Protein AF-A0A2V5VKQ1-F1 (afdb_monomer_lite)

pLDDT: mean 89.97, std 7.37, range [52.5, 98.31]

Secondary structure (DSSP, 8-state):
--S---------TTS-HHHHHHHHHHHHHHHH---PPSS----PPPTTS-HHHHHHHHHHHHHHTTSS-TTPPPTT-----

Structure (mmCIF, N/CA/C/O backbone):
data_AF-A0A2V5VKQ1-F1
#
_entry.id   AF-A0A2V5VKQ1-F1
#
loop_
_atom_site.group_PDB
_atom_site.id
_atom_site.type_symbol
_atom_site.label_atom_id
_atom_site.label_alt_id
_atom_site.label_comp_id
_atom_site.label_asym_id
_atom_site.label_entity_id
_atom_site.label_seq_id
_atom_site.pdbx_PDB_ins_code
_atom_site.Cartn_x
_atom_site.Cartn_y
_atom_site.Cartn_z
_atom_site.occupancy
_atom_site.B_iso_or_equiv
_atom_site.auth_seq_id
_atom_site.auth_comp_id
_atom_site.auth_asym_id
_atom_site.auth_atom_id
_atom_site.pdbx_PDB_model_num
ATOM 1 N N . MET A 1 1 ? -6.791 2.379 3.811 1.00 76.50 1 MET A N 1
ATOM 2 C CA . MET A 1 1 ? -8.148 2.164 4.357 1.00 76.50 1 MET A CA 1
ATOM 3 C C . MET A 1 1 ? -7.997 1.416 5.674 1.00 76.50 1 MET A C 1
ATOM 5 O O . MET A 1 1 ? -6.872 1.045 5.995 1.00 76.50 1 MET A O 1
ATOM 9 N N . SER A 1 2 ? -9.054 1.247 6.469 1.00 81.31 2 SER A N 1
ATOM 10 C CA . SER A 1 2 ? -8.943 0.534 7.754 1.00 81.31 2 SER A CA 1
ATOM 11 C C . SER A 1 2 ? -8.824 -0.988 7.595 1.00 81.31 2 SER A C 1
ATOM 13 O O . SER A 1 2 ? -8.357 -1.654 8.512 1.00 81.31 2 SER A O 1
ATOM 15 N N . ASP A 1 3 ? -9.199 -1.532 6.436 1.00 89.50 3 ASP A N 1
ATOM 16 C CA . ASP A 1 3 ? -9.262 -2.967 6.133 1.00 89.50 3 ASP A CA 1
ATOM 17 C C . ASP A 1 3 ? -8.217 -3.443 5.101 1.00 89.50 3 ASP A C 1
ATOM 19 O O . ASP A 1 3 ? -7.928 -4.636 5.019 1.00 89.50 3 ASP A O 1
ATOM 23 N N . HIS A 1 4 ? -7.612 -2.533 4.326 1.00 91.38 4 HIS A N 1
ATOM 24 C CA . HIS A 1 4 ? -6.549 -2.855 3.371 1.00 91.38 4 HIS A CA 1
ATOM 25 C C . HIS A 1 4 ? -5.532 -1.726 3.148 1.00 91.38 4 HIS A C 1
ATOM 27 O O . HIS A 1 4 ? -5.770 -0.537 3.407 1.00 91.38 4 HIS A O 1
ATOM 33 N N . LEU A 1 5 ? -4.381 -2.135 2.607 1.00 91.94 5 LEU A N 1
ATOM 34 C CA . LEU A 1 5 ? -3.205 -1.309 2.359 1.00 91.94 5 LEU A CA 1
ATOM 35 C C . LEU A 1 5 ? -2.933 -1.178 0.854 1.00 91.94 5 LEU A C 1
ATOM 37 O O . LEU A 1 5 ? -2.870 -2.181 0.144 1.00 91.94 5 LEU A O 1
ATOM 41 N N . HIS A 1 6 ? -2.701 0.052 0.393 1.00 91.75 6 HIS A N 1
ATOM 42 C CA . HIS A 1 6 ? -2.116 0.328 -0.919 1.00 91.75 6 HIS A CA 1
ATOM 43 C C . HIS A 1 6 ? -0.645 0.695 -0.746 1.00 91.75 6 HIS A C 1
ATOM 45 O O . HIS A 1 6 ? -0.307 1.514 0.105 1.00 91.75 6 HIS A O 1
ATOM 51 N N . LEU A 1 7 ? 0.218 0.096 -1.563 1.00 91.81 7 LEU A N 1
ATOM 52 C CA . LEU A 1 7 ? 1.652 0.355 -1.572 1.00 91.81 7 LEU A CA 1
ATOM 53 C C . LEU A 1 7 ? 2.071 0.805 -2.968 1.00 91.81 7 LEU A C 1
ATOM 55 O O . LEU A 1 7 ? 1.766 0.126 -3.948 1.00 91.81 7 LEU A O 1
ATOM 59 N N . PHE A 1 8 ? 2.803 1.915 -3.046 1.00 91.56 8 PHE A N 1
ATOM 60 C CA . PHE A 1 8 ? 3.489 2.337 -4.262 1.00 91.56 8 PHE A CA 1
ATOM 61 C C . PHE A 1 8 ? 4.994 2.228 -4.037 1.00 91.56 8 PHE A C 1
ATOM 63 O O . PHE A 1 8 ? 5.574 3.015 -3.296 1.00 91.56 8 PHE A O 1
ATOM 70 N N . ILE A 1 9 ? 5.605 1.182 -4.598 1.00 91.50 9 ILE A N 1
ATOM 71 C CA . ILE A 1 9 ? 6.982 0.790 -4.282 1.00 91.50 9 ILE A CA 1
ATOM 72 C C . ILE A 1 9 ? 7.795 0.526 -5.545 1.00 91.50 9 ILE A C 1
ATOM 74 O O . ILE A 1 9 ? 7.298 -0.035 -6.523 1.00 91.50 9 ILE A O 1
ATOM 78 N N . GLY A 1 10 ? 9.077 0.880 -5.489 1.00 91.25 10 GLY A N 1
ATOM 79 C CA . GLY A 1 10 ? 10.078 0.403 -6.435 1.00 91.25 10 GLY A CA 1
ATOM 80 C C . GLY A 1 10 ? 10.581 -0.979 -6.024 1.00 91.25 10 GLY A C 1
ATOM 81 O O . GLY A 1 10 ? 10.889 -1.211 -4.857 1.00 91.25 10 GLY A O 1
ATOM 82 N N . VAL A 1 11 ? 10.685 -1.897 -6.985 1.00 90.88 11 VAL A N 1
ATOM 83 C CA . VAL A 1 11 ? 11.249 -3.237 -6.772 1.00 90.88 11 VAL A CA 1
ATOM 84 C C . VAL A 1 11 ? 12.440 -3.417 -7.715 1.00 90.88 11 VAL A C 1
ATOM 86 O O . VAL A 1 11 ? 12.287 -3.164 -8.913 1.00 90.88 11 VAL A O 1
ATOM 89 N N . PRO A 1 12 ? 13.621 -3.841 -7.220 1.00 91.00 12 PRO A N 1
ATOM 90 C CA . PRO A 1 12 ? 14.768 -4.131 -8.075 1.00 91.00 12 PRO A CA 1
ATOM 91 C C . PRO A 1 12 ? 14.413 -5.125 -9.184 1.00 91.00 12 PRO A C 1
ATOM 93 O O . PRO A 1 12 ? 13.700 -6.096 -8.944 1.00 91.00 12 PRO A O 1
ATOM 96 N N . GLY A 1 13 ? 14.937 -4.920 -10.395 1.00 88.12 13 GLY A N 1
ATOM 97 C CA . GLY A 1 13 ? 14.572 -5.737 -11.562 1.00 88.12 13 GLY A CA 1
ATOM 98 C C . GLY A 1 13 ? 14.936 -7.225 -11.454 1.00 88.12 13 GLY A C 1
ATOM 99 O O . GLY A 1 13 ? 14.367 -8.047 -12.163 1.00 88.12 13 GLY A O 1
ATOM 100 N N . ASN A 1 14 ? 15.859 -7.581 -10.558 1.00 92.31 14 ASN A N 1
ATOM 101 C CA . ASN A 1 14 ? 16.240 -8.961 -10.248 1.00 92.31 14 ASN A CA 1
ATOM 102 C C . ASN A 1 14 ? 15.461 -9.564 -9.061 1.00 92.31 14 ASN A C 1
ATOM 104 O O . ASN A 1 14 ? 15.679 -10.725 -8.717 1.00 92.31 14 ASN A O 1
ATOM 108 N N . ALA A 1 15 ? 14.575 -8.798 -8.421 1.00 92.06 15 ALA A N 1
ATOM 109 C CA . ALA A 1 15 ? 13.753 -9.251 -7.310 1.00 92.06 15 ALA A CA 1
ATOM 110 C C . ALA A 1 15 ? 12.340 -9.630 -7.782 1.00 92.06 15 ALA A C 1
ATOM 112 O O . ALA A 1 15 ? 11.789 -9.060 -8.721 1.00 92.06 15 ALA A O 1
ATOM 113 N N . GLN A 1 16 ? 11.726 -10.594 -7.094 1.00 94.25 16 GLN A N 1
ATOM 114 C CA . GLN A 1 16 ? 10.338 -10.989 -7.342 1.00 94.25 16 GLN A CA 1
ATOM 115 C C . GLN A 1 16 ? 9.412 -10.296 -6.341 1.00 94.25 16 GLN A C 1
ATOM 117 O O . GLN A 1 16 ? 9.538 -10.516 -5.133 1.00 94.25 16 GLN A O 1
ATOM 122 N N . LEU A 1 17 ? 8.439 -9.523 -6.838 1.00 95.06 17 LEU A N 1
ATOM 123 C CA . LEU A 1 17 ? 7.433 -8.845 -6.008 1.00 95.06 17 LEU A CA 1
ATOM 124 C C . LEU A 1 17 ? 6.711 -9.826 -5.071 1.00 95.06 17 LEU A C 1
ATOM 126 O O . LEU A 1 17 ? 6.500 -9.531 -3.899 1.00 95.06 17 LEU A O 1
ATOM 130 N N . SER A 1 18 ? 6.401 -11.029 -5.554 1.00 95.81 18 SER A N 1
ATOM 131 C CA . SER A 1 18 ? 5.730 -12.067 -4.765 1.00 95.81 18 SER A CA 1
ATOM 132 C C . SER A 1 18 ? 6.519 -12.500 -3.525 1.00 95.81 18 SER A C 1
ATOM 134 O O . SER A 1 18 ? 5.914 -12.769 -2.487 1.00 95.81 18 SER A O 1
ATOM 136 N N . ASN A 1 19 ? 7.853 -12.540 -3.596 1.00 96.31 19 ASN A N 1
ATOM 137 C CA . ASN A 1 19 ? 8.698 -12.855 -2.444 1.00 96.31 19 ASN A CA 1
ATOM 138 C C . ASN A 1 19 ? 8.700 -11.694 -1.441 1.00 96.31 19 ASN A C 1
ATOM 140 O O . ASN A 1 19 ? 8.535 -11.929 -0.247 1.00 96.31 19 ASN A O 1
ATOM 144 N N . LEU A 1 20 ? 8.785 -10.451 -1.929 1.00 95.81 20 LEU A N 1
ATOM 145 C CA . LEU A 1 20 ? 8.706 -9.254 -1.087 1.00 95.81 20 LEU A CA 1
ATOM 146 C C . LEU A 1 20 ? 7.374 -9.199 -0.329 1.00 95.81 20 LEU A C 1
ATOM 148 O O . LEU A 1 20 ? 7.368 -9.064 0.892 1.00 95.81 20 LEU A O 1
ATOM 152 N N . ILE A 1 21 ? 6.243 -9.372 -1.023 1.00 97.06 21 ILE A N 1
ATOM 153 C CA . ILE A 1 21 ? 4.917 -9.347 -0.390 1.00 97.06 21 ILE A CA 1
ATOM 154 C C . ILE A 1 21 ? 4.732 -10.527 0.571 1.00 97.06 21 ILE A C 1
ATOM 156 O O . ILE A 1 21 ? 4.156 -10.351 1.646 1.00 97.06 21 ILE A O 1
ATOM 160 N N . ARG A 1 22 ? 5.249 -11.719 0.237 1.00 97.44 22 ARG A N 1
ATOM 161 C CA . ARG A 1 22 ? 5.236 -12.877 1.147 1.00 97.44 22 ARG A CA 1
ATOM 162 C C . ARG A 1 22 ? 5.941 -12.546 2.458 1.00 97.44 22 ARG A C 1
ATOM 164 O O . ARG A 1 22 ? 5.381 -12.795 3.526 1.00 97.44 22 ARG A O 1
ATOM 171 N N . ASP A 1 23 ? 7.145 -11.992 2.382 1.00 97.06 23 ASP A N 1
ATOM 172 C CA . ASP A 1 23 ? 7.940 -11.681 3.566 1.00 97.06 23 ASP A CA 1
ATOM 173 C C . ASP A 1 23 ? 7.344 -10.520 4.361 1.00 97.06 23 ASP A C 1
ATOM 175 O O . ASP A 1 23 ? 7.245 -10.622 5.584 1.00 97.06 23 ASP A O 1
ATOM 179 N N . PHE A 1 24 ? 6.842 -9.481 3.688 1.00 96.94 24 PHE A N 1
ATOM 180 C CA . PHE A 1 24 ? 6.113 -8.382 4.320 1.00 96.94 24 PHE A CA 1
ATOM 181 C C . PHE A 1 24 ? 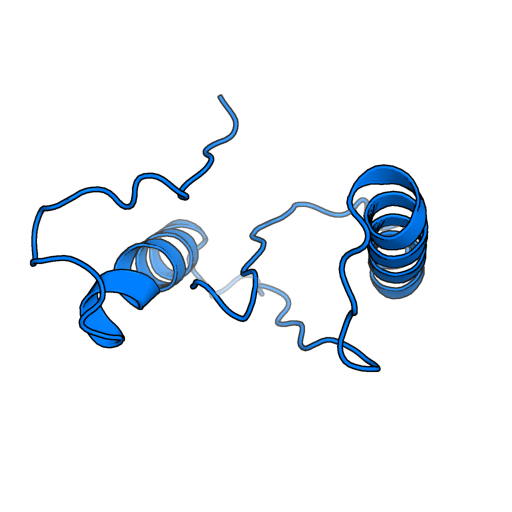4.913 -8.889 5.129 1.00 96.94 24 PHE A C 1
ATOM 183 O O . PHE A 1 24 ? 4.808 -8.597 6.324 1.00 96.94 24 PHE A O 1
ATOM 190 N N . LYS A 1 25 ? 4.045 -9.712 4.520 1.00 97.75 25 LYS A N 1
ATOM 191 C CA . LYS A 1 25 ? 2.886 -10.307 5.204 1.00 97.75 25 LYS A CA 1
ATOM 192 C C . LYS A 1 25 ? 3.322 -11.186 6.375 1.00 97.75 25 LYS A C 1
ATOM 194 O O . LYS A 1 25 ? 2.814 -11.034 7.480 1.00 97.75 25 LYS A O 1
ATOM 199 N N . ARG A 1 26 ? 4.329 -12.045 6.175 1.00 98.25 26 ARG A N 1
ATOM 200 C CA . ARG A 1 26 ? 4.872 -12.926 7.224 1.00 98.25 26 ARG A CA 1
ATOM 201 C C . ARG A 1 26 ? 5.387 -12.145 8.434 1.00 98.25 26 ARG A C 1
ATOM 203 O O . ARG A 1 26 ? 5.135 -12.540 9.571 1.00 98.25 26 ARG A O 1
ATOM 210 N N . ILE A 1 27 ? 6.155 -11.084 8.199 1.00 98.31 27 ILE A N 1
ATOM 211 C CA . ILE A 1 27 ? 6.755 -10.270 9.262 1.00 98.31 27 ILE A CA 1
ATOM 212 C C . ILE A 1 27 ? 5.656 -9.526 10.018 1.00 98.31 27 ILE A C 1
ATOM 214 O O . ILE A 1 27 ? 5.560 -9.669 11.236 1.00 98.31 27 ILE A O 1
ATOM 218 N N . THR A 1 28 ? 4.791 -8.804 9.306 1.00 97.38 28 THR A N 1
ATOM 219 C CA . THR A 1 28 ? 3.725 -7.987 9.908 1.00 97.38 28 THR A CA 1
ATOM 220 C C . THR A 1 28 ? 2.679 -8.820 10.652 1.00 97.38 28 THR A C 1
ATOM 222 O O . THR A 1 28 ? 2.261 -8.422 11.736 1.00 97.38 28 THR A O 1
ATOM 225 N N . THR A 1 29 ? 2.342 -10.029 10.192 1.00 97.94 29 THR A N 1
ATOM 226 C CA . THR A 1 29 ? 1.522 -10.969 10.979 1.00 97.94 29 THR A CA 1
ATOM 227 C C . THR A 1 29 ? 2.187 -11.333 12.309 1.00 97.94 29 THR A C 1
ATOM 229 O O . THR A 1 29 ? 1.516 -11.442 13.332 1.00 97.94 29 THR A O 1
ATOM 232 N N . ARG A 1 30 ? 3.514 -11.508 12.352 1.00 97.94 30 ARG A N 1
ATOM 233 C CA . ARG A 1 30 ? 4.207 -11.884 13.597 1.00 97.94 30 ARG A CA 1
ATOM 234 C C . ARG A 1 30 ? 4.262 -10.738 14.599 1.00 97.94 30 ARG A C 1
ATOM 236 O O . ARG A 1 30 ? 3.971 -10.983 15.773 1.00 97.94 30 ARG A O 1
ATOM 243 N N . ILE A 1 31 ? 4.621 -9.540 14.132 1.00 98.19 31 ILE A N 1
ATOM 244 C CA . ILE A 1 31 ? 4.884 -8.380 14.996 1.00 98.19 31 ILE A CA 1
ATOM 245 C C . ILE A 1 31 ? 3.627 -7.570 15.324 1.00 98.19 31 ILE A C 1
ATOM 247 O O . ILE A 1 31 ? 3.510 -7.078 16.438 1.00 98.19 31 ILE A O 1
ATOM 251 N N . ALA A 1 32 ? 2.681 -7.468 14.389 1.00 96.38 32 ALA A N 1
ATOM 252 C CA . ALA A 1 32 ? 1.491 -6.623 14.508 1.00 96.38 32 ALA A CA 1
ATOM 253 C C . ALA A 1 32 ? 0.179 -7.425 14.493 1.00 96.38 32 ALA A C 1
ATOM 255 O O . ALA A 1 32 ? -0.892 -6.835 14.557 1.00 96.38 32 ALA A O 1
ATOM 256 N N . LYS A 1 33 ? 0.250 -8.764 14.414 1.00 97.00 33 LYS A N 1
ATOM 257 C CA . LYS A 1 33 ? -0.917 -9.671 14.431 1.00 97.00 33 LYS A CA 1
ATOM 258 C C . LYS A 1 33 ? -1.949 -9.381 13.338 1.00 97.00 33 LYS A C 1
ATOM 260 O O . LYS A 1 33 ? -3.124 -9.682 13.505 1.00 97.00 33 LYS A O 1
ATOM 265 N N . ILE A 1 34 ? -1.495 -8.840 12.208 1.00 96.25 34 ILE A N 1
ATOM 266 C CA . ILE A 1 34 ? -2.356 -8.587 11.052 1.00 96.25 34 ILE A CA 1
ATOM 267 C C . ILE A 1 34 ? -2.723 -9.917 10.396 1.00 96.25 34 ILE A C 1
ATOM 269 O O . ILE A 1 34 ? -1.834 -10.699 10.031 1.00 96.25 34 ILE A O 1
ATOM 273 N N . ASP A 1 35 ? -4.023 -10.144 10.230 1.00 96.62 35 ASP A N 1
ATOM 274 C CA . ASP A 1 35 ? -4.552 -11.229 9.416 1.00 96.62 35 ASP A CA 1
ATOM 275 C C . ASP A 1 35 ? -4.684 -10.757 7.966 1.00 96.62 35 ASP A C 1
ATOM 277 O O . ASP A 1 35 ? -5.502 -9.900 7.632 1.00 96.62 35 ASP A O 1
ATOM 281 N N . TRP A 1 36 ? -3.809 -11.265 7.103 1.00 97.00 36 TRP A N 1
ATOM 282 C CA . TRP A 1 36 ? -3.774 -10.852 5.710 1.00 97.00 36 TRP A CA 1
ATOM 283 C C . TRP A 1 36 ? -4.631 -11.767 4.851 1.00 97.00 36 TRP A C 1
ATOM 285 O O . TRP A 1 36 ? -4.416 -12.979 4.810 1.00 97.00 36 TRP A O 1
ATOM 295 N N . GLN A 1 37 ? -5.470 -11.162 4.010 1.00 96.38 37 GLN A N 1
ATOM 296 C CA . GLN A 1 37 ? -6.099 -11.868 2.899 1.00 96.38 37 GLN A CA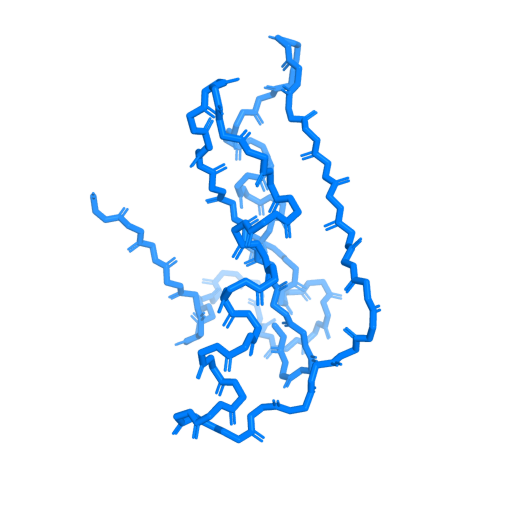 1
ATOM 297 C C . GLN A 1 37 ? -5.046 -12.629 2.070 1.00 96.38 37 GLN A C 1
ATOM 299 O O . GLN A 1 37 ? -3.942 -12.129 1.805 1.00 96.38 37 GLN A O 1
ATOM 304 N N . ARG A 1 38 ? -5.400 -13.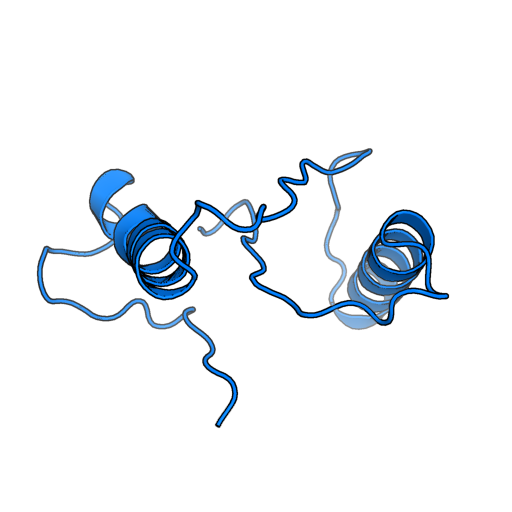840 1.625 1.00 95.69 38 ARG A N 1
ATOM 305 C CA . ARG A 1 38 ? -4.590 -14.626 0.688 1.00 95.69 38 ARG A CA 1
ATOM 306 C C . ARG A 1 38 ? -4.397 -13.870 -0.635 1.00 95.69 38 ARG A C 1
ATOM 308 O O . ARG A 1 38 ? -5.321 -13.231 -1.129 1.00 95.69 38 ARG A O 1
ATOM 315 N N . ASN A 1 39 ? -3.216 -14.026 -1.238 1.00 96.31 39 ASN A N 1
ATOM 316 C CA . ASN A 1 39 ? -2.783 -13.337 -2.465 1.00 96.31 39 ASN A CA 1
ATOM 317 C C . ASN A 1 39 ? -2.685 -11.812 -2.295 1.00 96.31 39 ASN A C 1
ATOM 319 O O . ASN A 1 39 ? -2.773 -11.291 -1.187 1.00 96.31 39 ASN A O 1
ATOM 323 N N . PHE A 1 40 ? -2.390 -11.095 -3.371 1.00 96.62 40 PHE A N 1
ATOM 324 C CA . PHE A 1 40 ? -2.373 -9.637 -3.426 1.00 96.62 40 PHE A CA 1
ATOM 325 C C . PHE A 1 40 ? -2.701 -9.207 -4.856 1.00 96.62 40 PHE A C 1
ATOM 327 O O . PHE A 1 40 ? -2.583 -10.011 -5.780 1.00 96.62 40 PHE A O 1
ATOM 334 N N . PHE A 1 41 ? -3.133 -7.961 -5.016 1.00 95.38 41 PHE A N 1
ATOM 335 C CA . PHE A 1 41 ? -3.266 -7.329 -6.320 1.00 95.38 41 PHE A CA 1
ATOM 336 C C . PHE A 1 41 ? -2.024 -6.482 -6.586 1.00 95.38 41 PHE A C 1
ATOM 338 O O . PHE A 1 41 ? -1.588 -5.742 -5.701 1.00 95.38 41 PHE A O 1
ATOM 345 N N . ASP A 1 42 ? -1.474 -6.576 -7.790 1.00 93.50 42 ASP A N 1
ATOM 346 C CA . ASP A 1 42 ? -0.415 -5.695 -8.255 1.00 93.50 42 ASP A CA 1
ATOM 347 C C . ASP A 1 42 ? -0.710 -5.150 -9.650 1.00 93.50 42 ASP A C 1
ATOM 349 O O . ASP A 1 42 ? -1.333 -5.798 -10.488 1.00 93.50 42 ASP A O 1
ATOM 353 N N . HIS A 1 43 ? -0.244 -3.925 -9.877 1.00 90.88 43 HIS A N 1
ATOM 354 C CA . HIS A 1 43 ? -0.240 -3.282 -11.181 1.00 90.88 43 HIS A CA 1
ATOM 355 C C . HIS A 1 43 ? 1.141 -2.679 -11.406 1.00 90.88 43 HIS A C 1
ATOM 357 O O . HIS A 1 43 ? 1.585 -1.816 -10.645 1.00 90.88 43 HIS A O 1
ATOM 363 N N . ARG A 1 44 ? 1.837 -3.150 -12.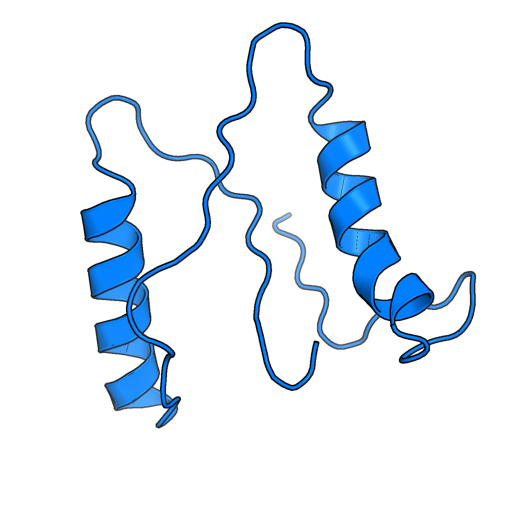442 1.00 89.25 44 ARG A N 1
ATOM 364 C CA . ARG A 1 44 ? 3.159 -2.643 -12.812 1.00 89.25 44 ARG A CA 1
ATOM 365 C C . ARG A 1 44 ? 3.011 -1.450 -13.746 1.00 89.25 44 ARG A C 1
ATOM 367 O O . ARG A 1 44 ? 2.457 -1.605 -14.833 1.00 89.25 44 ARG A O 1
ATOM 374 N N . LEU A 1 45 ? 3.608 -0.322 -13.360 1.00 87.56 45 LEU A N 1
ATOM 375 C CA . LEU A 1 45 ? 3.676 0.847 -14.230 1.00 87.56 45 LEU A CA 1
ATOM 376 C C . LEU A 1 45 ? 4.525 0.574 -15.4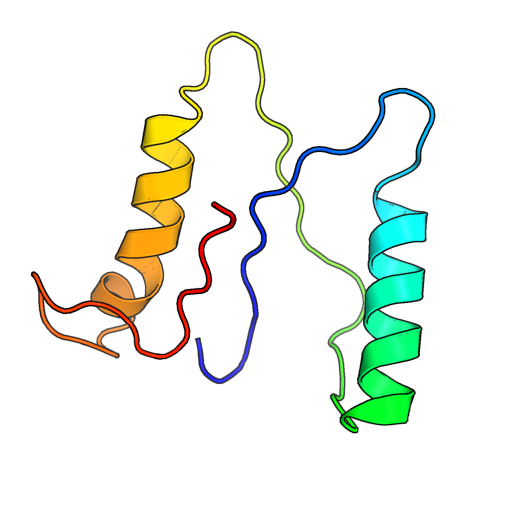66 1.00 87.56 45 LEU A C 1
ATOM 378 O O . LEU A 1 45 ? 5.633 0.031 -15.377 1.00 87.56 45 LEU A O 1
ATOM 382 N N . ARG A 1 46 ? 3.976 0.950 -16.618 1.00 83.44 46 ARG A N 1
ATOM 383 C CA . ARG A 1 46 ? 4.636 0.895 -17.925 1.00 83.44 46 ARG A CA 1
ATOM 384 C C . ARG A 1 46 ? 5.106 2.292 -18.333 1.00 83.44 46 ARG A C 1
ATOM 386 O O . ARG A 1 46 ? 4.806 3.271 -17.661 1.00 83.44 46 ARG A O 1
ATOM 393 N N . HIS A 1 47 ? 5.897 2.368 -19.403 1.00 73.44 47 HIS A N 1
ATOM 394 C CA . HIS A 1 47 ? 6.569 3.603 -19.830 1.00 73.44 47 HIS A CA 1
ATOM 395 C C . HIS A 1 47 ? 5.626 4.778 -20.132 1.00 73.44 47 HIS A C 1
ATOM 397 O O . HIS A 1 47 ? 6.059 5.922 -20.069 1.00 73.44 47 HIS A O 1
ATOM 403 N N . ASP A 1 48 ? 4.373 4.494 -20.467 1.00 74.44 48 ASP A N 1
ATOM 404 C CA . ASP A 1 48 ? 3.324 5.452 -20.805 1.00 74.44 48 ASP A CA 1
ATOM 405 C C . ASP A 1 48 ? 2.475 5.896 -19.602 1.00 74.44 48 ASP A C 1
ATOM 407 O O . ASP A 1 48 ? 1.698 6.839 -19.723 1.00 74.44 48 ASP A O 1
ATOM 411 N N . GLU A 1 49 ? 2.626 5.263 -18.434 1.00 77.69 49 GLU A N 1
ATOM 412 C CA . GLU A 1 49 ? 1.875 5.620 -17.229 1.00 77.69 49 GLU A CA 1
ATOM 413 C C . GLU A 1 49 ? 2.664 6.589 -16.335 1.00 77.69 49 GLU A C 1
ATOM 415 O O . GLU A 1 49 ? 3.799 6.325 -15.930 1.00 77.69 49 GLU A O 1
ATOM 420 N N . SER A 1 50 ? 2.030 7.701 -15.954 1.00 81.94 50 SER A N 1
ATOM 421 C CA . SER A 1 50 ? 2.625 8.675 -15.040 1.00 81.94 50 SER A CA 1
ATOM 422 C C . SER A 1 50 ? 2.642 8.154 -13.600 1.00 81.94 50 SER A C 1
ATOM 424 O O . SER A 1 50 ? 1.602 7.861 -13.004 1.00 81.94 50 SER A O 1
ATOM 426 N N . GLN A 1 51 ? 3.835 8.097 -12.995 1.00 82.50 51 GLN A N 1
ATOM 427 C CA . GLN A 1 51 ? 3.990 7.779 -11.569 1.00 82.50 51 GLN A CA 1
ATOM 428 C C . GLN A 1 51 ? 3.214 8.760 -10.682 1.00 82.50 51 GLN A C 1
ATOM 430 O O . GLN A 1 51 ? 2.616 8.349 -9.689 1.00 82.50 51 GLN A O 1
ATOM 435 N N . ALA A 1 52 ? 3.188 10.041 -11.064 1.00 84.19 52 ALA A N 1
ATOM 436 C CA . ALA A 1 52 ? 2.494 11.084 -10.320 1.00 84.19 52 ALA A CA 1
ATOM 437 C C . ALA A 1 52 ? 0.974 10.868 -10.322 1.00 84.19 52 ALA A C 1
ATOM 439 O O . ALA A 1 52 ? 0.341 10.970 -9.274 1.00 84.19 52 ALA A O 1
ATOM 440 N N . GLU A 1 53 ? 0.393 10.487 -11.463 1.00 85.50 53 GLU A N 1
ATOM 441 C CA . GLU A 1 53 ? -1.045 10.200 -11.558 1.00 85.50 53 GLU A CA 1
ATOM 442 C C . GLU A 1 53 ? -1.449 9.019 -10.673 1.00 85.50 53 GLU A C 1
ATOM 444 O O . GLU A 1 53 ? -2.492 9.046 -10.021 1.00 85.50 53 GLU A O 1
ATOM 449 N N . LYS A 1 54 ? -0.617 7.976 -10.611 1.00 86.88 54 LYS A N 1
ATOM 450 C CA . LYS A 1 54 ? -0.900 6.785 -9.799 1.00 86.88 54 LYS A CA 1
ATOM 451 C C . LYS A 1 54 ? -0.691 7.046 -8.313 1.00 86.88 54 LYS A C 1
ATOM 453 O O . LYS A 1 54 ? -1.475 6.557 -7.499 1.00 86.88 54 LYS A O 1
ATOM 458 N N . HIS A 1 55 ? 0.319 7.839 -7.963 1.00 86.06 55 HIS A N 1
ATOM 459 C CA . HIS A 1 55 ? 0.507 8.313 -6.597 1.00 86.06 55 HIS A CA 1
ATOM 460 C C . HIS A 1 55 ? -0.710 9.126 -6.132 1.00 86.06 55 HIS A C 1
ATOM 462 O O . HIS A 1 55 ? -1.280 8.824 -5.083 1.00 86.06 55 HIS A O 1
ATOM 468 N N . GLU A 1 56 ? -1.180 10.075 -6.948 1.00 87.50 56 GLU A N 1
ATOM 469 C CA . GLU A 1 56 ? -2.376 10.858 -6.625 1.00 87.50 56 GLU A CA 1
ATOM 470 C C . GLU A 1 56 ? -3.632 9.983 -6.574 1.00 87.50 56 GLU A C 1
ATOM 472 O O . GLU A 1 56 ? -4.458 10.133 -5.676 1.00 87.50 56 GLU A O 1
ATOM 477 N N . TYR A 1 57 ? -3.759 8.996 -7.466 1.00 87.94 57 TYR A N 1
ATOM 478 C CA . TYR A 1 57 ? -4.853 8.032 -7.403 1.00 87.94 57 TYR A CA 1
ATOM 479 C C . TYR A 1 57 ? -4.913 7.329 -6.041 1.00 87.94 57 TYR A C 1
ATOM 481 O O . TYR A 1 57 ? -5.987 7.289 -5.443 1.00 87.94 57 TYR A O 1
ATOM 489 N N . ILE A 1 58 ? -3.782 6.824 -5.535 1.00 87.88 58 ILE A N 1
ATOM 490 C CA . ILE A 1 58 ? -3.709 6.168 -4.221 1.00 87.88 58 ILE A CA 1
ATOM 491 C C . ILE A 1 58 ? -4.055 7.154 -3.101 1.00 87.88 58 ILE A C 1
ATOM 493 O O . ILE A 1 58 ? -4.828 6.804 -2.207 1.00 87.88 58 ILE A O 1
ATOM 497 N N . ARG A 1 59 ? -3.543 8.390 -3.167 1.00 88.12 59 ARG A N 1
ATOM 498 C CA . ARG A 1 59 ? -3.819 9.442 -2.175 1.00 88.12 59 ARG A CA 1
ATOM 499 C C . ARG A 1 59 ? -5.305 9.802 -2.097 1.00 88.12 59 ARG A C 1
ATOM 501 O O . ARG A 1 59 ? -5.810 10.090 -1.020 1.00 88.12 59 ARG A O 1
ATOM 508 N N . GLN A 1 60 ? -6.010 9.720 -3.222 1.00 90.50 60 GLN A N 1
ATOM 509 C CA . GLN A 1 60 ? -7.441 10.007 -3.331 1.00 90.50 60 GLN A CA 1
ATOM 510 C C . GLN A 1 60 ? -8.346 8.837 -2.913 1.00 90.50 60 GLN A C 1
ATOM 512 O O . GLN A 1 60 ? -9.554 9.018 -2.764 1.00 90.50 60 GLN A O 1
ATOM 517 N N . ASN A 1 61 ? -7.816 7.628 -2.699 1.00 90.06 61 ASN A N 1
ATOM 518 C CA . ASN A 1 61 ? -8.645 6.475 -2.327 1.00 90.06 61 ASN A CA 1
ATOM 519 C C . ASN A 1 61 ? -9.407 6.654 -1.000 1.00 90.06 61 ASN A C 1
ATOM 521 O O . ASN A 1 61 ? -10.586 6.304 -0.970 1.00 90.06 61 ASN A O 1
ATOM 525 N N . PRO A 1 62 ? -8.817 7.211 0.077 1.00 91.00 62 PRO A N 1
ATOM 526 C CA . PRO A 1 62 ? -9.560 7.530 1.296 1.00 91.00 62 PRO A CA 1
ATOM 527 C C . PRO A 1 62 ? -10.726 8.504 1.070 1.00 91.00 62 PRO A C 1
ATOM 529 O O . PRO A 1 62 ? -11.795 8.282 1.633 1.00 91.00 62 PRO A O 1
ATOM 532 N N . VAL A 1 63 ? -10.554 9.521 0.214 1.00 92.00 63 VAL A N 1
ATOM 533 C CA . VAL A 1 63 ? -11.622 10.473 -0.153 1.00 92.00 63 VAL A CA 1
ATOM 534 C C . VAL A 1 63 ? -12.737 9.748 -0.907 1.00 92.00 63 VAL A C 1
ATOM 536 O O . VAL A 1 63 ? -13.903 9.837 -0.535 1.00 92.00 63 VAL A O 1
ATOM 539 N N . ARG A 1 64 ? -12.389 8.943 -1.923 1.00 89.69 64 ARG A N 1
ATOM 540 C CA . ARG A 1 64 ? -13.361 8.143 -2.699 1.00 89.69 64 ARG A CA 1
ATOM 541 C C . ARG A 1 64 ? -14.124 7.132 -1.842 1.00 89.69 64 ARG A C 1
ATOM 543 O O . ARG A 1 64 ? -15.266 6.814 -2.152 1.00 89.69 64 ARG A O 1
ATOM 550 N N . ALA A 1 65 ? -13.491 6.629 -0.785 1.00 89.81 65 ALA A N 1
ATOM 551 C CA . ALA A 1 65 ? -14.105 5.737 0.192 1.00 89.81 65 ALA A CA 1
ATOM 552 C C . ALA A 1 65 ? -14.928 6.479 1.268 1.00 89.81 65 ALA A C 1
ATOM 554 O O . ALA A 1 65 ? -15.505 5.826 2.133 1.00 89.81 65 ALA A O 1
ATOM 555 N N . GLY A 1 66 ? -14.974 7.817 1.243 1.00 91.25 66 GLY A N 1
ATOM 556 C CA . GLY A 1 66 ? -15.695 8.635 2.221 1.00 91.25 66 GLY A CA 1
ATOM 557 C C . GLY A 1 66 ? -15.084 8.622 3.625 1.00 91.25 66 GLY A C 1
ATOM 558 O O . GLY A 1 66 ? -15.783 8.900 4.594 1.00 91.25 66 GLY A O 1
ATOM 559 N N . LEU A 1 67 ? -13.802 8.263 3.755 1.00 89.56 67 LEU A N 1
ATOM 560 C CA . LEU A 1 67 ? -13.113 8.160 5.047 1.00 89.56 67 LEU A CA 1
ATOM 561 C C . LEU A 1 67 ? -12.573 9.505 5.547 1.00 89.56 67 LEU A C 1
ATOM 563 O O . LEU A 1 67 ? -12.342 9.652 6.743 1.00 89.56 67 LEU A O 1
ATOM 567 N N . ILE A 1 68 ? -12.337 10.444 4.632 1.00 92.38 68 ILE A N 1
ATOM 568 C CA . ILE A 1 68 ? -11.867 11.811 4.894 1.00 92.38 68 ILE A CA 1
ATOM 569 C C . ILE A 1 68 ? -12.521 12.774 3.894 1.00 92.38 68 ILE A C 1
ATOM 571 O O . ILE A 1 68 ? -12.977 12.334 2.831 1.00 92.38 68 ILE A O 1
ATOM 575 N N . ALA A 1 69 ? -12.555 14.068 4.213 1.00 92.88 69 ALA A N 1
ATOM 576 C CA . ALA A 1 69 ? -13.073 15.086 3.302 1.00 92.88 69 ALA A CA 1
ATOM 577 C C . ALA A 1 69 ? -12.078 15.416 2.172 1.00 92.88 69 ALA A C 1
ATOM 579 O O . ALA A 1 69 ? -10.881 15.131 2.247 1.00 92.88 69 ALA A O 1
ATOM 580 N N . GLU A 1 70 ? -12.573 16.043 1.103 1.00 90.56 70 GLU A N 1
ATOM 581 C CA . GLU A 1 70 ? -11.706 16.556 0.042 1.00 90.56 70 GLU A CA 1
ATOM 582 C C . GLU A 1 70 ? -10.776 17.650 0.592 1.00 90.56 70 GLU A C 1
ATOM 584 O O . GLU A 1 70 ? -11.207 18.551 1.309 1.00 90.56 70 GLU A O 1
ATOM 589 N N . GLY A 1 71 ? -9.484 17.555 0.271 1.00 87.31 71 GLY A N 1
ATOM 590 C CA . GLY A 1 71 ? -8.454 18.461 0.789 1.00 87.31 71 GLY A CA 1
ATOM 591 C C . GLY A 1 71 ? -7.875 18.066 2.151 1.00 87.31 71 GLY A C 1
ATOM 592 O O . GLY A 1 71 ? -6.863 18.640 2.547 1.00 87.31 71 GLY A O 1
ATOM 593 N N . GLU A 1 72 ? -8.437 17.067 2.837 1.00 89.62 72 GLU A N 1
ATOM 594 C CA . GLU A 1 72 ? -7.823 16.501 4.040 1.00 89.62 72 GLU A CA 1
ATOM 595 C C . GLU A 1 72 ? -6.717 15.497 3.690 1.00 89.62 72 GLU A C 1
ATOM 597 O O . GLU A 1 72 ? -6.754 14.803 2.667 1.00 89.62 72 GLU A O 1
ATOM 602 N N . GLU A 1 73 ? -5.719 15.401 4.568 1.00 86.00 73 GLU A N 1
ATOM 603 C CA . GLU A 1 73 ? -4.710 14.350 4.501 1.00 86.00 73 GLU A CA 1
ATOM 604 C C . GLU A 1 73 ? -5.121 13.162 5.364 1.00 86.00 73 GLU A C 1
ATOM 606 O O . GLU A 1 73 ? -5.563 13.304 6.506 1.00 86.00 73 GLU A O 1
ATOM 611 N N . SER A 1 74 ? -4.953 11.955 4.821 1.00 86.94 74 SER A N 1
ATOM 612 C CA . SER A 1 74 ? -5.197 10.753 5.607 1.00 86.94 74 SER A CA 1
ATOM 613 C C . SER A 1 74 ? -4.128 10.630 6.697 1.00 86.94 74 SER A C 1
ATOM 615 O O . SER A 1 74 ? -2.946 10.573 6.357 1.00 86.94 74 SER A O 1
ATOM 617 N N . PRO A 1 75 ? -4.498 10.455 7.981 1.00 86.44 75 PRO A N 1
ATOM 618 C CA . PRO A 1 75 ? -3.524 10.257 9.060 1.00 86.44 75 PRO A CA 1
ATOM 619 C C . PRO A 1 75 ? -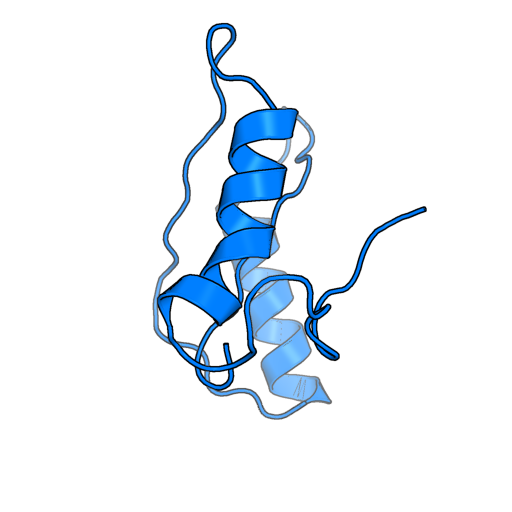2.742 8.939 8.929 1.00 86.44 75 PRO A C 1
ATOM 621 O O . PRO A 1 75 ? -1.785 8.700 9.660 1.00 86.44 75 PRO A O 1
ATOM 624 N N . TYR A 1 76 ? -3.160 8.068 8.007 1.00 87.06 76 TYR A N 1
ATOM 625 C CA . TYR A 1 76 ? -2.530 6.785 7.712 1.00 87.06 76 TYR A CA 1
ATOM 626 C C . TYR A 1 76 ? -1.749 6.794 6.390 1.00 87.06 76 TYR A C 1
ATOM 628 O O . TYR A 1 76 ? -1.268 5.743 5.963 1.00 87.06 76 TYR A O 1
ATOM 636 N N . ALA A 1 77 ? -1.639 7.946 5.719 1.00 87.12 77 ALA A N 1
ATOM 637 C CA . ALA A 1 77 ? -0.744 8.098 4.582 1.00 87.12 77 ALA A CA 1
ATOM 638 C C . ALA A 1 77 ? 0.699 8.221 5.087 1.00 87.12 77 ALA A C 1
ATOM 640 O O . ALA A 1 77 ? 1.007 9.046 5.943 1.00 87.12 77 ALA A O 1
ATOM 641 N N . ILE A 1 78 ? 1.587 7.375 4.563 1.00 85.62 78 ILE A N 1
ATOM 642 C CA . ILE A 1 78 ? 3.019 7.412 4.866 1.00 85.62 78 ILE A CA 1
ATOM 643 C C . ILE A 1 78 ? 3.748 7.668 3.555 1.00 85.62 78 ILE A C 1
ATOM 645 O O . ILE A 1 78 ? 3.641 6.876 2.617 1.00 85.62 78 ILE A O 1
ATOM 649 N N . HIS A 1 79 ? 4.500 8.763 3.509 1.00 81.75 79 HIS A N 1
ATOM 650 C CA . HIS A 1 79 ? 5.323 9.142 2.369 1.00 81.75 79 HIS A CA 1
ATOM 651 C C . HIS A 1 79 ? 6.793 8.883 2.705 1.00 81.75 79 HIS A C 1
ATOM 653 O O . HIS A 1 79 ? 7.247 9.183 3.809 1.00 81.75 79 HIS A O 1
ATOM 659 N N . ALA A 1 80 ? 7.529 8.285 1.769 1.00 70.75 80 ALA A N 1
ATOM 660 C CA . ALA A 1 80 ? 8.981 8.230 1.870 1.00 70.75 80 ALA A CA 1
ATOM 661 C C . ALA A 1 80 ? 9.543 9.607 1.484 1.00 70.75 80 ALA A C 1
ATOM 663 O O . ALA A 1 80 ? 9.116 10.165 0.472 1.00 70.75 80 ALA A O 1
ATOM 664 N N . ASN A 1 81 ? 10.455 10.135 2.305 1.00 52.50 81 ASN A N 1
ATOM 665 C CA . ASN A 1 81 ? 11.223 11.348 2.003 1.00 52.50 81 ASN A CA 1
ATOM 666 C C . ASN A 1 81 ? 12.247 11.105 0.892 1.00 52.50 81 ASN A C 1
ATOM 668 O O . ASN A 1 81 ? 12.793 9.977 0.841 1.00 52.50 81 ASN A O 1
#

Foldseek 3Di:
DVQDDDDDDDDPPPDDPVVVVVVVVVVCCVPVVDDDDPDDDDDDDDPPDDPVVVVVVRQCVCCVVVVDDPPDGDPPDDDDD

Radius of gyration: 14.36 Å; chains: 1; bounding box: 32×33×36 Å

Sequence (81 aa):
MSDHLHLFIGVPGNAQLSNLIRDFKRITTRIAKIDWQRNFFDHRLRHDESQAEKHEYIRQNPVRAGLIAEGEESPYAIHAN